Protein AF-A0A7S3HFD3-F1 (afdb_monomer)

Foldseek 3Di:
DVVVVVVVVVVVVLVPVPQDPVLVPDDQDPQCPDPVSLVVLLVLLVVVVVVLQPDADKDKDQLVVVQVVSCVRRVDDLSNLLCLLVSVVVVCVVVVPPPCVVCVVVNVSSVVSNVSSVDRPPDMDIGHHPPPDPPPDD

Structure (mmCIF, N/CA/C/O backbone):
data_AF-A0A7S3HFD3-F1
#
_entry.id   AF-A0A7S3HFD3-F1
#
loop_
_atom_site.group_PDB
_atom_site.id
_atom_site.type_symbol
_atom_site.label_atom_id
_atom_site.label_alt_id
_atom_site.label_comp_id
_atom_site.label_asym_id
_atom_site.label_entity_id
_atom_site.label_seq_id
_atom_site.pdbx_PDB_ins_code
_atom_site.Cartn_x
_atom_site.Cartn_y
_atom_site.Cartn_z
_atom_site.occupancy
_atom_site.B_iso_or_equiv
_atom_site.auth_seq_id
_atom_site.auth_comp_id
_atom_site.auth_asym_id
_atom_site.auth_atom_id
_atom_site.pdbx_PDB_model_num
ATOM 1 N N . SER A 1 1 ? 13.438 7.983 36.486 1.00 51.75 1 SER A N 1
ATOM 2 C CA . SER A 1 1 ? 13.191 8.878 35.336 1.00 51.75 1 SER A CA 1
ATOM 3 C C . SER A 1 1 ? 13.734 8.404 33.983 1.00 51.75 1 SER A C 1
ATOM 5 O O . SER A 1 1 ? 13.330 8.975 32.986 1.00 51.75 1 SER A O 1
ATOM 7 N N . GLY A 1 2 ? 14.574 7.355 33.886 1.00 43.69 2 GLY A N 1
ATOM 8 C CA . GLY A 1 2 ? 15.097 6.867 32.589 1.00 43.69 2 GLY A CA 1
ATOM 9 C C . GLY A 1 2 ? 14.194 5.900 31.801 1.00 43.69 2 GLY A C 1
ATOM 10 O O . GLY A 1 2 ? 14.294 5.830 30.583 1.00 43.69 2 GLY A O 1
ATOM 11 N N . ARG A 1 3 ? 13.268 5.183 32.458 1.00 41.22 3 ARG A N 1
ATOM 12 C CA . ARG A 1 3 ? 12.364 4.223 31.783 1.00 41.22 3 ARG A CA 1
ATOM 13 C C . ARG A 1 3 ? 11.259 4.884 30.952 1.00 41.22 3 ARG A C 1
ATOM 15 O O . ARG A 1 3 ? 10.769 4.278 30.012 1.00 41.22 3 ARG A O 1
ATOM 22 N N . GLN A 1 4 ? 10.908 6.130 31.263 1.00 40.75 4 GLN A N 1
ATOM 23 C CA . GLN A 1 4 ? 9.849 6.854 30.557 1.00 40.75 4 GLN A CA 1
ATOM 24 C C . GLN A 1 4 ? 10.323 7.435 29.215 1.00 40.75 4 GLN A C 1
ATOM 26 O O . GLN A 1 4 ? 9.503 7.671 28.343 1.00 40.75 4 GLN A O 1
ATOM 31 N N . LEU A 1 5 ? 11.638 7.598 29.014 1.00 44.81 5 LEU A N 1
ATOM 32 C CA . LEU A 1 5 ? 12.218 8.084 27.754 1.00 44.81 5 LEU A CA 1
ATOM 33 C C . LEU A 1 5 ? 12.339 6.980 26.689 1.00 44.81 5 LEU A C 1
ATOM 35 O O . LEU A 1 5 ? 12.215 7.260 25.500 1.00 44.81 5 LEU A O 1
ATOM 39 N N . ILE A 1 6 ? 12.540 5.725 27.105 1.00 46.09 6 ILE A N 1
ATOM 40 C CA . ILE A 1 6 ? 12.669 4.580 26.186 1.00 46.09 6 ILE A CA 1
ATOM 41 C C . ILE A 1 6 ? 11.311 4.206 25.581 1.00 46.09 6 ILE A C 1
ATOM 43 O O . ILE A 1 6 ? 11.254 3.861 24.406 1.00 46.09 6 ILE A O 1
ATOM 47 N N . GLN A 1 7 ? 10.216 4.345 26.337 1.00 38.47 7 GLN A N 1
ATOM 48 C CA . GLN A 1 7 ? 8.875 4.090 25.806 1.00 38.47 7 GLN A CA 1
ATOM 49 C C . GLN A 1 7 ? 8.491 5.122 24.734 1.00 38.47 7 GLN A C 1
ATOM 51 O O . GLN A 1 7 ? 8.040 4.741 23.661 1.00 38.47 7 GLN A O 1
ATOM 56 N N . SER A 1 8 ? 8.773 6.409 24.972 1.00 42.78 8 SER A N 1
ATOM 57 C CA . SER A 1 8 ? 8.534 7.480 23.996 1.00 42.78 8 SER A CA 1
ATOM 58 C C . SER A 1 8 ? 9.370 7.315 22.729 1.00 42.78 8 SER A C 1
ATOM 60 O O . SER A 1 8 ? 8.883 7.591 21.639 1.00 42.78 8 SER A O 1
ATOM 62 N N . ALA A 1 9 ? 10.619 6.854 22.853 1.00 37.19 9 ALA A N 1
ATOM 63 C CA . ALA A 1 9 ? 11.471 6.557 21.706 1.00 37.19 9 ALA A CA 1
ATOM 64 C C . ALA A 1 9 ? 10.981 5.319 20.940 1.00 37.19 9 ALA A C 1
ATOM 66 O O . ALA A 1 9 ? 10.968 5.350 19.718 1.00 37.19 9 ALA A O 1
ATOM 67 N N . ALA A 1 10 ? 10.517 4.269 21.624 1.00 38.25 10 ALA A N 1
ATOM 68 C CA . ALA A 1 10 ? 9.932 3.093 20.977 1.00 38.25 10 ALA A CA 1
ATOM 69 C C . ALA A 1 10 ? 8.619 3.431 20.244 1.00 38.25 10 ALA A C 1
ATOM 71 O O . ALA A 1 10 ? 8.440 3.014 19.103 1.00 38.25 10 ALA A O 1
ATOM 72 N N . ASP A 1 11 ? 7.760 4.271 20.831 1.00 39.53 11 ASP A N 1
ATOM 73 C CA . ASP A 1 11 ? 6.574 4.822 20.156 1.00 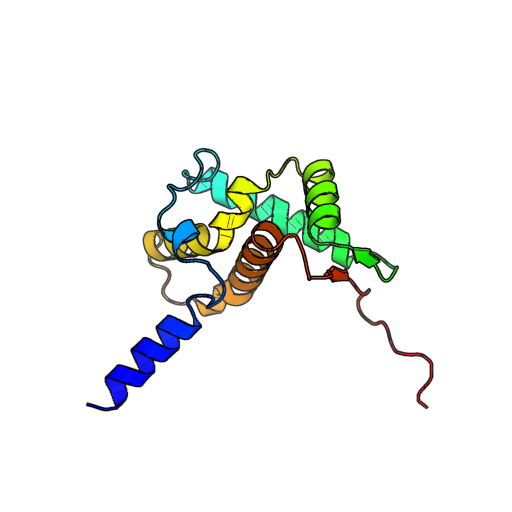39.53 11 ASP A CA 1
ATOM 74 C C . ASP A 1 11 ? 6.944 5.780 19.005 1.00 39.53 11 ASP A C 1
ATOM 76 O O . ASP A 1 11 ? 6.241 5.842 17.997 1.00 39.53 11 ASP A O 1
ATOM 80 N N . SER A 1 12 ? 8.080 6.483 19.105 1.00 38.94 12 SER A N 1
ATOM 81 C CA . SER A 1 12 ? 8.610 7.342 18.030 1.00 38.94 12 SER A CA 1
ATOM 82 C C . SER A 1 12 ? 9.316 6.559 16.920 1.00 38.94 12 SER A C 1
ATOM 84 O O . SER A 1 12 ? 9.492 7.090 15.832 1.00 38.94 12 SER A O 1
ATOM 86 N N . VAL A 1 13 ? 9.721 5.315 17.182 1.00 39.16 13 VAL A N 1
ATOM 87 C CA . VAL A 1 13 ? 10.264 4.376 16.188 1.00 39.16 13 VAL A CA 1
ATOM 88 C C . VAL A 1 13 ? 9.130 3.601 15.510 1.00 39.16 13 VAL A C 1
ATOM 90 O O . VAL A 1 13 ? 9.246 3.254 14.337 1.00 39.16 13 VAL A O 1
ATOM 93 N N . LEU A 1 14 ? 8.009 3.379 16.213 1.00 44.09 14 LEU A N 1
ATOM 94 C CA . LEU A 1 14 ? 6.776 2.862 15.615 1.00 44.09 14 LEU A CA 1
ATOM 95 C C . LEU A 1 14 ? 6.14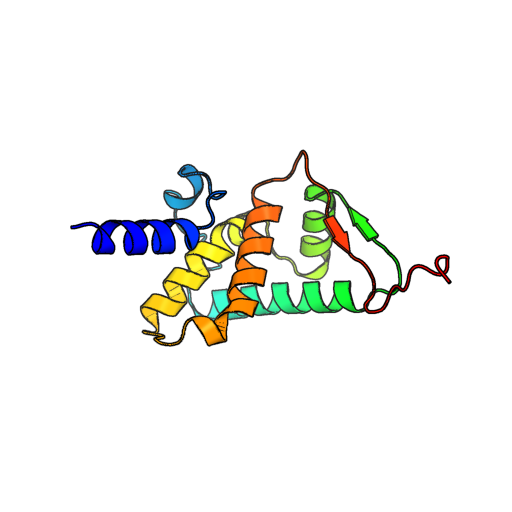6 3.869 14.657 1.00 44.09 14 LEU A C 1
ATOM 97 O O . LEU A 1 14 ? 5.599 3.449 13.639 1.00 44.09 14 LEU A O 1
ATOM 101 N N . ALA A 1 15 ? 6.246 5.173 14.938 1.00 44.59 15 ALA A N 1
ATOM 102 C CA . ALA A 1 15 ? 6.010 6.209 13.944 1.00 44.59 15 ALA A CA 1
ATOM 103 C C . ALA A 1 15 ? 7.098 6.093 12.878 1.00 44.59 15 ALA A C 1
ATOM 105 O O . ALA A 1 15 ? 8.250 6.415 13.137 1.00 44.59 15 ALA A O 1
ATOM 106 N N . ASN A 1 16 ? 6.738 5.606 11.691 1.00 47.44 16 ASN A N 1
ATOM 107 C CA . ASN A 1 16 ? 7.643 5.545 10.552 1.00 47.44 16 ASN A CA 1
ATOM 108 C C . ASN A 1 16 ? 8.367 6.908 10.417 1.00 47.44 16 ASN A C 1
ATOM 110 O O . ASN A 1 16 ? 7.706 7.887 10.053 1.00 47.44 16 ASN A O 1
ATOM 114 N N . PRO A 1 17 ? 9.683 7.005 10.714 1.00 46.59 17 PRO A N 1
ATOM 115 C CA . PRO A 1 17 ? 10.413 8.279 10.806 1.00 46.59 17 PRO A CA 1
ATOM 116 C C . PRO A 1 17 ? 10.568 8.989 9.448 1.00 46.59 17 PRO A C 1
ATOM 118 O O . PRO A 1 17 ? 11.278 9.983 9.328 1.00 46.59 17 PRO A O 1
ATOM 121 N N . LEU A 1 18 ? 9.903 8.468 8.416 1.00 52.06 18 LEU A N 1
ATOM 122 C CA . LEU A 1 18 ? 9.941 8.895 7.025 1.00 52.06 18 LEU A CA 1
ATOM 123 C C . LEU A 1 18 ? 8.596 9.480 6.559 1.00 52.06 18 LEU A C 1
ATOM 125 O O . LEU A 1 18 ? 8.420 9.783 5.384 1.00 52.06 18 LEU A O 1
ATOM 129 N N . LEU A 1 19 ? 7.612 9.635 7.446 1.00 56.38 19 LEU A N 1
ATOM 130 C CA . LEU A 1 19 ? 6.438 10.446 7.140 1.00 56.38 19 LEU A CA 1
ATOM 131 C C . LEU A 1 19 ? 6.776 11.915 7.383 1.00 56.38 19 LEU A C 1
ATOM 133 O O . LEU A 1 19 ? 7.006 12.330 8.516 1.00 56.38 19 LEU A O 1
ATOM 137 N N . THR A 1 20 ? 6.808 12.709 6.313 1.00 58.81 20 THR A N 1
ATOM 138 C CA . THR A 1 20 ? 6.940 14.167 6.417 1.00 58.81 20 THR A CA 1
ATOM 139 C C . THR A 1 20 ? 5.797 14.701 7.283 1.00 58.81 20 THR A C 1
ATOM 141 O O . THR A 1 20 ? 4.649 14.285 7.092 1.00 58.81 20 THR A O 1
ATOM 144 N N . SER A 1 21 ? 6.093 15.615 8.214 1.00 58.22 21 SER A N 1
ATOM 145 C CA . SER A 1 21 ? 5.105 16.270 9.094 1.00 58.22 21 SER A CA 1
ATOM 146 C C . SER A 1 21 ? 3.866 16.746 8.335 1.00 58.22 21 SER A C 1
ATOM 148 O O . SER A 1 21 ? 2.742 16.583 8.794 1.00 58.22 21 SER A O 1
ATOM 150 N N . ASP A 1 22 ? 4.069 17.215 7.110 1.00 56.53 22 ASP A N 1
ATOM 151 C CA . ASP A 1 22 ? 3.041 17.793 6.248 1.00 56.53 22 ASP A CA 1
ATOM 152 C C . ASP A 1 22 ? 1.945 16.787 5.841 1.00 56.53 22 ASP A C 1
ATOM 154 O O . ASP A 1 22 ? 0.810 17.172 5.573 1.00 56.53 22 ASP A O 1
ATOM 158 N N . ILE A 1 23 ? 2.248 15.481 5.808 1.00 61.25 23 ILE A N 1
ATOM 159 C CA . ILE A 1 23 ? 1.251 14.429 5.526 1.00 61.25 23 ILE A CA 1
ATOM 160 C C . ILE A 1 23 ? 0.368 14.174 6.751 1.00 61.25 23 ILE A C 1
ATOM 162 O O . ILE A 1 23 ? -0.799 13.811 6.603 1.00 61.25 23 ILE A O 1
ATOM 166 N N . LEU A 1 24 ? 0.915 14.355 7.957 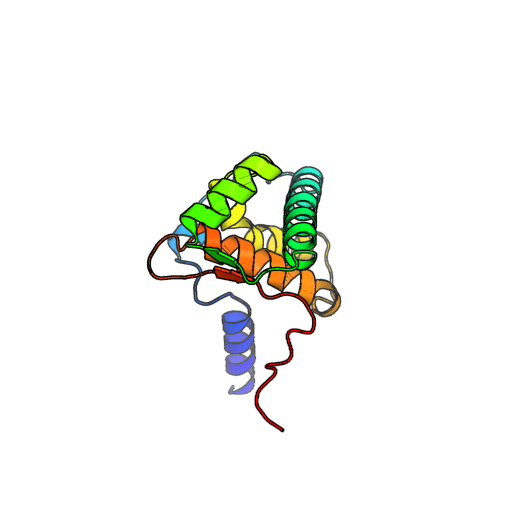1.00 61.09 24 LEU A N 1
ATOM 167 C CA . LEU A 1 24 ? 0.187 14.155 9.211 1.00 61.09 24 LEU A CA 1
ATOM 168 C C . LEU A 1 24 ? -0.870 15.246 9.435 1.00 61.09 24 LEU A C 1
ATOM 170 O O . LEU A 1 24 ? -1.879 14.980 10.086 1.00 61.09 24 LEU A O 1
ATOM 174 N N . GLU A 1 25 ? -0.663 16.439 8.873 1.00 66.00 25 GLU A N 1
ATOM 175 C CA . GLU A 1 25 ? -1.584 17.577 8.987 1.00 66.00 25 GLU A CA 1
ATOM 176 C C . GLU A 1 25 ? -2.686 17.588 7.912 1.00 66.00 25 GLU A C 1
ATOM 178 O O . GLU A 1 25 ? -3.718 18.243 8.079 1.00 66.00 25 GLU A O 1
ATOM 183 N N . GLU A 1 26 ? -2.515 16.848 6.810 1.00 77.31 26 GLU A N 1
ATOM 184 C CA . GLU A 1 26 ? -3.523 16.784 5.753 1.00 77.31 26 GLU A CA 1
ATOM 185 C C . GLU A 1 26 ? -4.730 15.922 6.173 1.00 77.31 26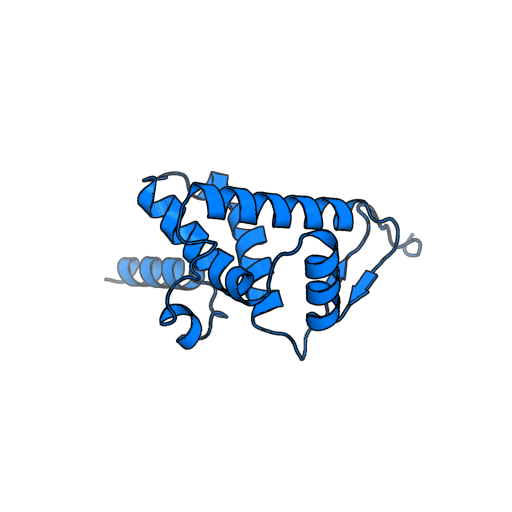 GLU A C 1
ATOM 187 O O . GLU A 1 26 ? -4.615 14.828 6.733 1.00 77.31 26 GLU A O 1
ATOM 192 N N . ALA A 1 27 ? -5.938 16.394 5.852 1.00 82.06 27 ALA A N 1
ATOM 193 C CA . ALA A 1 27 ? -7.155 15.641 6.115 1.00 82.06 27 ALA A CA 1
ATOM 194 C C . ALA A 1 27 ? -7.195 14.326 5.316 1.00 82.06 27 ALA A C 1
ATOM 196 O O . ALA A 1 27 ? -7.019 14.314 4.095 1.00 82.06 27 ALA A O 1
ATOM 197 N N . VAL A 1 28 ? -7.562 13.231 5.993 1.00 86.44 28 VAL A N 1
ATOM 198 C CA . VAL A 1 28 ? -7.738 11.911 5.369 1.00 86.44 28 VAL A CA 1
ATOM 199 C C . VAL A 1 28 ? -8.659 12.011 4.133 1.00 86.44 28 VAL A C 1
ATOM 201 O O . VAL A 1 28 ? -9.782 12.537 4.241 1.00 86.44 28 VAL A O 1
ATOM 204 N N . PRO A 1 29 ? -8.240 11.481 2.966 1.00 88.81 29 PRO A N 1
ATOM 205 C CA . PRO A 1 29 ? -9.031 11.489 1.738 1.00 88.81 29 PRO A CA 1
ATOM 206 C C . PRO A 1 29 ? -10.408 10.836 1.899 1.00 88.81 29 PRO A C 1
ATOM 208 O O . PRO A 1 29 ? -10.555 9.798 2.544 1.00 88.81 29 PRO A O 1
ATOM 211 N N . GLY A 1 30 ? -11.435 11.437 1.287 1.00 88.38 30 GLY A N 1
ATOM 212 C CA . GLY A 1 30 ? -12.842 11.057 1.476 1.00 88.38 30 GLY A CA 1
ATOM 213 C C . GLY A 1 30 ? -13.154 9.584 1.194 1.00 88.38 30 GLY A C 1
ATOM 214 O O . GLY A 1 30 ? -13.917 8.960 1.933 1.00 88.38 30 GLY A O 1
ATOM 215 N N . ASN A 1 31 ? -12.514 9.008 0.177 1.00 90.50 31 ASN A N 1
ATOM 216 C CA . ASN A 1 31 ? -12.695 7.617 -0.241 1.00 90.50 31 ASN A CA 1
ATOM 217 C C . ASN A 1 31 ? -12.183 6.579 0.772 1.00 90.50 31 ASN A C 1
ATOM 219 O O . ASN A 1 31 ? -12.633 5.440 0.715 1.00 90.50 31 ASN A O 1
ATOM 223 N N . ILE A 1 32 ? -11.330 6.956 1.730 1.00 95.44 32 ILE A N 1
ATOM 224 C CA . ILE A 1 32 ? -10.826 6.060 2.787 1.00 95.44 32 ILE A CA 1
ATOM 225 C C . ILE A 1 32 ? -11.239 6.489 4.206 1.00 95.44 32 ILE A C 1
ATOM 227 O O . ILE A 1 32 ? -10.767 5.923 5.192 1.00 95.44 32 ILE A O 1
ATOM 231 N N . ARG A 1 33 ? -12.152 7.461 4.353 1.00 93.19 33 ARG A N 1
ATOM 232 C CA . ARG A 1 33 ? -12.646 7.889 5.679 1.00 93.19 33 ARG A CA 1
ATOM 233 C C . ARG A 1 33 ? -13.446 6.795 6.383 1.00 93.19 33 ARG A C 1
ATOM 235 O O . ARG A 1 33 ? -13.191 6.511 7.551 1.00 93.19 33 ARG A O 1
ATOM 242 N N . LYS A 1 34 ? -14.385 6.148 5.685 1.00 95.88 34 LYS A N 1
ATOM 243 C CA . LYS A 1 34 ? -15.202 5.061 6.254 1.00 95.88 34 LYS A CA 1
ATOM 244 C C . LYS A 1 34 ? -14.375 3.782 6.414 1.00 95.88 34 LYS A C 1
ATOM 246 O O . LYS A 1 34 ? -13.617 3.430 5.513 1.00 95.88 34 LYS A O 1
ATOM 251 N N . ALA A 1 35 ? -14.550 3.075 7.533 1.00 96.06 35 ALA A N 1
ATOM 252 C CA . ALA A 1 35 ? -13.796 1.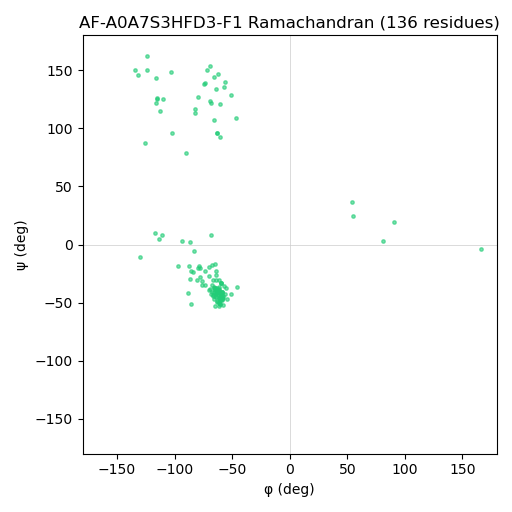855 7.839 1.00 96.06 35 ALA A CA 1
ATOM 253 C C . ALA A 1 35 ? -13.974 0.772 6.761 1.00 96.06 35 ALA A C 1
ATOM 255 O O . ALA A 1 35 ? -12.991 0.235 6.264 1.00 96.06 35 ALA A O 1
ATOM 256 N N . GLU A 1 36 ? -15.209 0.520 6.324 1.00 96.88 36 GLU A N 1
ATOM 257 C CA . GLU A 1 36 ? -15.526 -0.462 5.274 1.00 96.88 36 GLU A CA 1
ATOM 258 C C . GLU A 1 36 ? -14.823 -0.156 3.944 1.00 96.88 36 GLU A C 1
ATOM 260 O O . GLU A 1 36 ? -14.298 -1.052 3.273 1.00 96.88 36 GLU A O 1
ATOM 265 N N . HIS A 1 37 ? -14.770 1.128 3.579 1.00 97.25 37 HIS A N 1
ATOM 266 C CA . HIS A 1 37 ? -14.078 1.567 2.374 1.00 97.25 37 HIS A CA 1
ATOM 267 C C . HIS A 1 37 ? -12.569 1.389 2.521 1.00 97.25 37 HIS A C 1
ATOM 269 O O . HIS A 1 37 ? -11.926 0.899 1.598 1.00 97.25 37 HIS A O 1
ATOM 275 N N . PHE A 1 38 ? -12.006 1.728 3.685 1.00 97.81 38 PHE A N 1
ATOM 276 C CA . PHE A 1 38 ? -10.582 1.542 3.947 1.00 97.81 38 PHE A CA 1
ATOM 277 C C . PHE A 1 38 ? -10.175 0.062 3.948 1.00 97.81 38 PHE A C 1
ATOM 279 O O . PHE A 1 38 ? -9.167 -0.295 3.349 1.00 97.81 38 PHE A O 1
ATOM 286 N N . VAL A 1 39 ? -10.980 -0.825 4.536 1.00 97.56 39 VAL A N 1
ATOM 287 C CA . VAL A 1 39 ? -10.731 -2.274 4.484 1.00 97.56 39 VAL A CA 1
ATOM 288 C C . VAL A 1 39 ? -10.784 -2.779 3.039 1.00 97.56 39 VAL A C 1
ATOM 290 O O . VAL A 1 39 ? -9.927 -3.556 2.623 1.00 97.56 39 VAL A O 1
ATOM 293 N N . SER A 1 40 ? -11.751 -2.316 2.242 1.00 97.88 40 SER A N 1
ATOM 294 C CA . SER A 1 40 ? -11.848 -2.661 0.815 1.00 97.88 40 SER A CA 1
ATOM 295 C C . SER A 1 40 ? -10.661 -2.127 0.006 1.00 97.88 40 SER A C 1
ATOM 297 O O . SER A 1 40 ? -10.141 -2.817 -0.869 1.00 97.88 40 SER A O 1
ATOM 299 N N . PHE A 1 41 ? -10.202 -0.919 0.326 1.00 98.06 41 PHE A N 1
ATOM 300 C CA . PHE A 1 41 ? -9.004 -0.302 -0.234 1.00 98.06 41 PHE A CA 1
ATOM 301 C C . PHE A 1 41 ? -7.751 -1.131 0.080 1.00 98.06 41 PHE A C 1
ATOM 303 O O . PHE A 1 41 ? -7.021 -1.505 -0.832 1.00 98.06 41 PHE A O 1
ATOM 310 N N . LEU A 1 42 ? -7.550 -1.513 1.341 1.00 97.88 42 LEU A N 1
ATOM 311 C CA . LEU A 1 42 ? -6.391 -2.287 1.788 1.00 97.88 42 LEU A CA 1
ATOM 312 C C . LEU A 1 42 ? -6.363 -3.699 1.187 1.00 97.88 42 LEU A C 1
ATOM 314 O O . LEU A 1 42 ? -5.308 -4.174 0.772 1.00 97.88 42 LEU A O 1
ATOM 318 N N . LYS A 1 43 ? -7.529 -4.342 1.041 1.00 98.06 43 LYS A N 1
ATOM 319 C CA . LYS A 1 43 ? -7.658 -5.626 0.331 1.00 98.06 43 LYS A CA 1
ATOM 320 C C . LYS A 1 43 ? -7.129 -5.549 -1.102 1.00 98.06 43 LYS A C 1
ATOM 322 O O . LYS A 1 43 ? -6.423 -6.462 -1.521 1.00 98.06 43 LYS A O 1
ATOM 327 N N . LYS A 1 44 ? -7.418 -4.468 -1.835 1.00 98.12 44 LYS A N 1
ATOM 328 C CA . LYS A 1 44 ? -6.904 -4.267 -3.201 1.00 98.12 44 LYS A CA 1
ATOM 329 C C . LYS A 1 44 ? -5.378 -4.136 -3.233 1.00 98.12 44 LYS A C 1
ATOM 331 O O . LYS A 1 44 ? -4.750 -4.706 -4.120 1.00 98.12 44 LYS A O 1
ATOM 336 N N . ILE A 1 45 ? -4.778 -3.449 -2.254 1.00 97.94 45 ILE A N 1
ATOM 337 C CA . ILE A 1 45 ? -3.311 -3.347 -2.126 1.00 97.94 45 ILE A CA 1
ATOM 338 C C . ILE A 1 45 ? -2.699 -4.737 -1.926 1.00 97.94 45 ILE A C 1
ATOM 340 O O . ILE A 1 45 ? -1.803 -5.135 -2.665 1.00 97.94 45 ILE A O 1
ATOM 344 N N . VAL A 1 46 ? -3.229 -5.504 -0.967 1.00 97.88 46 VAL A N 1
ATOM 345 C CA . VAL A 1 46 ? -2.749 -6.863 -0.666 1.00 97.88 46 VAL A CA 1
ATOM 346 C C . VAL A 1 46 ? -2.901 -7.785 -1.877 1.00 97.88 46 VAL A C 1
ATOM 348 O O . VAL A 1 46 ? -1.993 -8.553 -2.189 1.00 97.88 46 VAL A O 1
ATOM 351 N N . GLN A 1 47 ? -4.027 -7.701 -2.591 1.00 97.31 47 GLN A N 1
ATOM 352 C CA . GLN A 1 47 ? -4.242 -8.464 -3.821 1.00 97.31 47 GLN A CA 1
ATOM 353 C C . GLN A 1 47 ? -3.203 -8.117 -4.888 1.00 97.31 47 GLN A C 1
ATOM 355 O O . GLN A 1 47 ? -2.622 -9.029 -5.471 1.00 97.31 47 GLN A O 1
ATOM 360 N N . TYR A 1 48 ? -2.919 -6.832 -5.102 1.00 96.81 48 TYR A N 1
ATOM 361 C CA . TYR A 1 48 ? -1.883 -6.411 -6.041 1.00 96.81 48 TYR A CA 1
ATOM 362 C C . TYR A 1 48 ? -0.504 -6.957 -5.650 1.00 96.81 48 TYR A C 1
ATOM 364 O O . TYR A 1 48 ? 0.163 -7.577 -6.477 1.00 96.81 48 TYR A O 1
ATOM 372 N N . PHE A 1 49 ? -0.105 -6.852 -4.379 1.00 95.06 49 PHE A N 1
ATOM 373 C CA . PHE A 1 49 ? 1.180 -7.401 -3.923 1.00 95.06 49 PHE A CA 1
ATOM 374 C C . PHE A 1 49 ? 1.259 -8.912 -4.105 1.00 95.06 49 PHE A C 1
ATOM 376 O O . PHE A 1 49 ? 2.281 -9.420 -4.555 1.00 95.06 49 PHE A O 1
ATOM 383 N N . LYS A 1 50 ? 0.165 -9.639 -3.866 1.00 93.38 50 LYS A N 1
ATOM 384 C CA . LYS A 1 50 ? 0.116 -11.076 -4.147 1.00 93.38 50 LYS A CA 1
ATOM 385 C C . LYS A 1 50 ? 0.381 -11.380 -5.624 1.00 93.38 50 LYS A C 1
ATOM 387 O O . LYS A 1 50 ? 1.099 -12.330 -5.911 1.00 93.38 50 LYS A O 1
ATOM 392 N N . THR A 1 51 ? -0.160 -10.589 -6.555 1.00 92.62 51 THR A N 1
ATOM 393 C CA . THR A 1 51 ? 0.117 -10.786 -7.991 1.00 92.62 51 THR A CA 1
ATOM 394 C C . THR A 1 51 ? 1.580 -10.533 -8.343 1.00 92.62 51 THR A C 1
ATOM 396 O O . THR A 1 51 ? 2.142 -11.289 -9.129 1.00 92.62 51 THR A O 1
ATOM 399 N N . LEU A 1 52 ? 2.216 -9.543 -7.709 1.00 91.19 52 LEU A N 1
ATOM 400 C CA . LEU A 1 52 ? 3.644 -9.270 -7.884 1.00 91.19 52 LEU A CA 1
ATOM 401 C C . LEU A 1 52 ? 4.513 -10.432 -7.387 1.00 91.19 52 LEU A C 1
ATOM 403 O O . LEU A 1 52 ? 5.411 -10.862 -8.100 1.00 91.19 52 LEU A O 1
ATOM 407 N N . MET A 1 53 ? 4.208 -10.985 -6.208 1.00 87.50 53 MET A N 1
ATOM 408 C CA . MET A 1 53 ? 4.975 -12.092 -5.612 1.00 87.50 53 MET A CA 1
ATOM 409 C C . MET A 1 53 ? 4.810 -13.430 -6.349 1.00 87.50 53 MET A C 1
ATOM 411 O O . MET A 1 53 ? 5.624 -14.332 -6.180 1.00 87.50 53 MET A O 1
ATOM 415 N N . LEU A 1 54 ? 3.753 -13.579 -7.153 1.00 89.44 54 LEU A N 1
ATOM 416 C CA . LEU A 1 54 ? 3.552 -14.740 -8.029 1.00 89.44 54 LEU A CA 1
ATOM 417 C C . LEU A 1 54 ? 4.301 -14.613 -9.367 1.00 89.44 54 LEU A C 1
ATOM 419 O O . LEU A 1 54 ? 4.291 -15.555 -10.163 1.00 89.44 54 LEU A O 1
ATOM 423 N N . GLY A 1 55 ? 4.922 -13.459 -9.629 1.00 87.00 55 GLY A N 1
ATOM 424 C CA . GLY A 1 55 ? 5.783 -13.245 -10.785 1.00 87.00 55 GLY A CA 1
ATOM 425 C C . GLY A 1 55 ? 7.006 -14.163 -10.759 1.00 87.00 55 GLY A C 1
ATOM 426 O O . GLY A 1 55 ? 7.512 -14.516 -9.697 1.00 87.00 55 GLY A O 1
ATOM 427 N N . LYS A 1 56 ? 7.467 -14.570 -11.945 1.00 84.19 56 LYS A N 1
ATOM 428 C CA . LYS A 1 56 ? 8.631 -15.460 -12.105 1.00 84.19 56 LYS A CA 1
ATOM 429 C C . LYS A 1 56 ? 9.930 -14.717 -12.394 1.00 84.19 56 LYS A C 1
ATOM 431 O O . LYS A 1 56 ? 10.998 -15.286 -12.210 1.00 84.19 56 LYS A O 1
ATOM 436 N N . ASP A 1 57 ? 9.825 -13.475 -12.843 1.00 87.25 57 ASP A N 1
ATOM 437 C CA . ASP A 1 57 ? 10.961 -12.672 -13.268 1.00 87.25 57 ASP A CA 1
ATOM 438 C C . ASP A 1 57 ? 11.326 -11.654 -12.191 1.00 87.25 57 ASP A C 1
ATOM 440 O O . ASP A 1 57 ? 10.457 -11.148 -11.476 1.00 87.25 57 ASP A O 1
ATOM 444 N N . VAL A 1 58 ? 12.615 -11.327 -12.103 1.00 91.31 58 VAL A N 1
ATOM 445 C CA . VAL A 1 58 ? 13.067 -10.181 -11.313 1.00 91.31 58 VAL A CA 1
ATOM 446 C C . VAL A 1 58 ? 12.598 -8.909 -12.008 1.00 91.31 58 VAL A C 1
ATOM 448 O O . VAL A 1 58 ? 12.907 -8.667 -13.176 1.00 91.31 58 VAL A O 1
ATOM 451 N N . VAL A 1 59 ? 11.858 -8.079 -11.282 1.00 92.62 59 VAL A N 1
ATOM 452 C CA . VAL A 1 59 ? 11.305 -6.824 -11.791 1.00 92.62 59 VAL A CA 1
ATOM 453 C C . VAL A 1 59 ? 11.943 -5.665 -11.044 1.00 92.62 59 VAL A C 1
ATOM 455 O O . VAL A 1 59 ? 11.870 -5.611 -9.822 1.00 92.62 59 VAL A O 1
ATOM 458 N N . ASN A 1 60 ? 12.516 -4.710 -11.776 1.00 94.69 60 ASN A N 1
ATOM 459 C CA . ASN A 1 60 ? 13.033 -3.453 -11.237 1.00 94.69 60 ASN A CA 1
ATOM 460 C C . ASN A 1 60 ? 12.237 -2.278 -11.819 1.00 94.69 60 ASN A C 1
ATOM 462 O O . ASN A 1 60 ? 12.177 -2.115 -13.039 1.00 94.69 60 ASN A O 1
ATOM 466 N N . LYS A 1 61 ? 11.612 -1.470 -10.961 1.00 95.38 61 LYS A N 1
ATOM 467 C CA . LYS A 1 61 ? 10.781 -0.322 -11.354 1.00 95.38 61 LYS A CA 1
ATOM 468 C C . LYS A 1 61 ? 11.099 0.900 -10.510 1.00 95.38 61 LYS A C 1
ATOM 470 O O . LYS A 1 61 ? 11.410 0.793 -9.328 1.00 95.38 61 LYS A O 1
ATOM 475 N N . THR A 1 62 ? 10.934 2.084 -11.090 1.00 96.75 62 THR A N 1
ATOM 476 C CA . THR A 1 62 ? 10.845 3.309 -10.288 1.00 96.75 62 THR A CA 1
ATOM 477 C C . THR A 1 62 ? 9.522 3.321 -9.504 1.00 96.75 62 THR A C 1
ATOM 479 O O . THR A 1 62 ? 8.537 2.728 -9.961 1.00 96.75 62 THR A O 1
ATOM 482 N N . PRO A 1 63 ? 9.442 4.018 -8.356 1.00 96.38 63 PRO A N 1
ATOM 483 C CA . PRO A 1 63 ? 8.193 4.217 -7.621 1.00 96.38 63 PRO A CA 1
ATOM 484 C C . PRO A 1 63 ? 7.052 4.755 -8.490 1.00 96.38 63 PRO A C 1
ATOM 486 O O . PRO A 1 63 ? 5.931 4.257 -8.414 1.00 96.38 63 PRO A O 1
ATOM 489 N N . LEU A 1 64 ? 7.336 5.728 -9.364 1.00 96.12 64 LEU A N 1
ATOM 490 C CA . LEU A 1 64 ? 6.348 6.274 -10.296 1.00 96.12 64 LEU A CA 1
ATOM 491 C C . LEU A 1 64 ? 5.783 5.192 -11.231 1.00 96.12 64 LEU A C 1
ATOM 493 O O . LEU A 1 64 ? 4.564 5.092 -11.369 1.00 96.12 64 LEU A O 1
ATOM 497 N N . ALA A 1 65 ? 6.644 4.373 -11.843 1.00 96.88 65 ALA A N 1
ATOM 498 C CA . ALA A 1 65 ? 6.207 3.289 -12.724 1.00 96.88 65 ALA A CA 1
ATOM 499 C C . ALA A 1 65 ? 5.404 2.228 -11.954 1.00 96.88 65 ALA A C 1
ATOM 501 O O . ALA A 1 65 ? 4.345 1.800 -12.403 1.00 96.88 65 ALA A O 1
ATOM 502 N N . PHE A 1 66 ? 5.853 1.866 -10.751 1.00 96.88 66 PHE A N 1
ATOM 503 C CA . PHE A 1 66 ? 5.134 0.937 -9.881 1.00 96.88 66 PHE A CA 1
ATOM 504 C C . PHE A 1 66 ? 3.723 1.429 -9.532 1.00 96.88 66 PHE A C 1
ATOM 506 O O . PHE A 1 66 ? 2.764 0.660 -9.602 1.00 96.88 66 PHE A O 1
ATOM 513 N N . LEU A 1 67 ? 3.586 2.707 -9.164 1.00 97.00 67 LEU A N 1
ATOM 514 C CA . LEU A 1 67 ? 2.294 3.319 -8.849 1.00 97.00 67 LEU A CA 1
ATOM 515 C C . LEU A 1 67 ? 1.388 3.401 -10.076 1.00 97.00 67 LEU A C 1
ATOM 517 O O . LEU A 1 67 ? 0.178 3.224 -9.944 1.00 97.00 67 LEU A O 1
ATOM 521 N N . HIS A 1 68 ? 1.959 3.664 -11.254 1.00 97.25 68 HIS A N 1
ATOM 522 C CA . HIS A 1 68 ? 1.212 3.647 -12.504 1.00 97.25 68 HIS A CA 1
ATOM 523 C C . HIS A 1 68 ? 0.608 2.261 -12.758 1.00 97.25 68 HIS A C 1
ATOM 525 O O . HIS A 1 68 ? -0.602 2.150 -12.939 1.00 97.25 68 HIS A O 1
ATOM 531 N N . ASP A 1 69 ? 1.414 1.202 -12.679 1.00 96.69 69 ASP A N 1
ATOM 532 C CA . ASP A 1 69 ? 0.946 -0.173 -12.882 1.00 96.69 69 ASP A CA 1
ATOM 533 C C . ASP A 1 69 ? -0.099 -0.585 -11.840 1.00 96.69 69 ASP A C 1
ATOM 535 O O . ASP A 1 69 ? -1.127 -1.182 -12.168 1.00 96.69 69 ASP A O 1
ATOM 539 N N . MET A 1 70 ? 0.121 -0.203 -10.580 1.00 97.31 70 MET A N 1
ATOM 540 C CA . MET A 1 70 ? -0.832 -0.437 -9.501 1.00 97.31 70 MET A CA 1
ATOM 541 C C . MET A 1 70 ? -2.169 0.252 -9.779 1.00 97.31 70 MET A C 1
ATOM 543 O O . MET A 1 70 ? -3.224 -0.357 -9.586 1.00 97.31 70 MET A O 1
ATOM 547 N N . TYR A 1 71 ? -2.145 1.498 -10.256 1.00 97.75 71 TYR A N 1
ATOM 548 C CA . TYR A 1 71 ? -3.351 2.224 -10.641 1.00 97.75 71 TYR A CA 1
ATOM 549 C C . TYR A 1 71 ? -4.088 1.511 -11.779 1.00 97.75 71 TYR A C 1
ATOM 551 O O . TYR A 1 71 ? -5.291 1.291 -11.656 1.00 97.75 71 TYR A O 1
ATOM 559 N N . GLN A 1 72 ? -3.386 1.067 -12.827 1.00 98.00 72 GLN A N 1
ATOM 560 C CA . GLN A 1 72 ? -4.012 0.332 -13.934 1.00 98.00 72 GLN A CA 1
ATOM 561 C C . GLN A 1 72 ? -4.655 -0.983 -13.473 1.00 98.00 72 GLN A C 1
ATOM 563 O O . GLN A 1 72 ? -5.746 -1.333 -13.915 1.00 98.00 72 GLN A O 1
ATOM 568 N N . ALA A 1 73 ? -4.010 -1.700 -12.551 1.00 97.06 73 ALA A N 1
ATOM 569 C CA . ALA A 1 73 ? -4.499 -2.986 -12.064 1.00 97.06 73 ALA A CA 1
ATOM 570 C C . ALA A 1 73 ? -5.645 -2.871 -11.039 1.00 97.06 73 ALA A C 1
ATOM 572 O O . ALA A 1 73 ? -6.448 -3.794 -10.908 1.00 97.06 73 ALA A O 1
ATOM 573 N N . THR A 1 74 ? -5.717 -1.777 -10.271 1.00 97.06 74 THR A N 1
ATOM 574 C CA . THR A 1 74 ? -6.585 -1.703 -9.073 1.00 97.06 74 THR A CA 1
ATOM 575 C C . THR A 1 74 ? -7.494 -0.475 -8.992 1.00 97.06 74 THR A C 1
ATOM 577 O O . THR A 1 74 ? -8.378 -0.422 -8.124 1.00 97.06 74 THR A O 1
ATOM 580 N N . ALA A 1 75 ? -7.277 0.512 -9.866 1.00 97.00 75 ALA A N 1
ATOM 581 C CA . ALA A 1 75 ? -7.845 1.858 -9.807 1.00 97.00 75 ALA A CA 1
ATOM 582 C C . ALA A 1 75 ? -7.571 2.594 -8.478 1.00 97.00 75 ALA A C 1
ATOM 584 O O . ALA A 1 75 ? -8.334 3.473 -8.074 1.00 97.00 75 ALA A O 1
ATOM 585 N N . LEU A 1 76 ? -6.506 2.222 -7.757 1.00 97.12 76 LEU A N 1
ATOM 586 C CA . LEU A 1 76 ? -6.105 2.896 -6.526 1.00 97.12 76 LEU A CA 1
ATOM 587 C C . LEU A 1 76 ? -5.281 4.142 -6.837 1.00 97.12 76 LEU A C 1
ATOM 589 O O . LEU A 1 76 ? -4.180 4.069 -7.376 1.00 97.12 76 LEU A O 1
ATOM 593 N N . GLU A 1 77 ? -5.815 5.299 -6.466 1.00 96.06 77 GLU A N 1
ATOM 594 C CA . GLU A 1 77 ? -5.130 6.574 -6.639 1.00 96.06 77 GLU A CA 1
ATOM 595 C C . GLU A 1 77 ? -3.962 6.731 -5.657 1.00 96.06 77 GLU A C 1
ATOM 597 O O . GLU A 1 77 ? -4.006 6.275 -4.511 1.00 96.06 77 GLU A O 1
ATOM 602 N N . ARG A 1 78 ? -2.938 7.481 -6.076 1.00 94.75 78 ARG A N 1
ATOM 603 C CA . ARG A 1 78 ? -1.764 7.788 -5.247 1.00 94.75 78 ARG A CA 1
ATOM 604 C C . ARG A 1 78 ? -2.125 8.487 -3.939 1.00 94.75 78 ARG A C 1
ATOM 606 O O . ARG A 1 78 ? -1.555 8.171 -2.899 1.00 94.75 78 ARG A O 1
ATOM 613 N N . LYS A 1 79 ? -3.026 9.473 -3.984 1.00 93.81 79 LYS A N 1
ATOM 614 C CA . LYS A 1 79 ? -3.297 10.340 -2.829 1.00 93.81 79 LYS A CA 1
ATOM 615 C C . LYS A 1 79 ? -3.741 9.535 -1.593 1.00 93.81 79 LYS A C 1
ATOM 617 O O . LYS A 1 79 ? -3.087 9.685 -0.569 1.00 93.81 79 LYS A O 1
ATOM 622 N N . PRO A 1 80 ? -4.745 8.641 -1.666 1.00 95.38 80 PRO A N 1
ATOM 623 C CA . PRO A 1 80 ? -5.098 7.739 -0.565 1.00 95.38 80 PRO A CA 1
ATOM 624 C C . PRO A 1 80 ? -3.963 6.833 -0.079 1.00 95.38 80 PRO A C 1
ATOM 626 O O . PRO A 1 80 ? -3.867 6.602 1.124 1.00 95.38 80 PRO A O 1
ATOM 629 N N . LEU A 1 81 ? -3.089 6.353 -0.975 1.00 95.69 81 LEU A N 1
ATOM 630 C CA . LEU A 1 81 ? -1.982 5.461 -0.604 1.00 95.69 81 LEU A CA 1
ATOM 631 C C . LEU A 1 81 ? -1.030 6.110 0.412 1.00 95.69 81 LEU A C 1
ATOM 633 O O . LEU A 1 81 ? -0.554 5.421 1.314 1.00 95.69 81 LEU A O 1
ATOM 637 N N . ARG A 1 82 ? -0.843 7.436 0.347 1.00 93.69 82 ARG A N 1
ATOM 638 C CA . ARG A 1 82 ? 0.009 8.190 1.288 1.00 93.69 82 ARG A CA 1
ATOM 639 C C . ARG A 1 82 ? -0.480 8.092 2.734 1.00 93.69 82 ARG A C 1
ATOM 641 O O . ARG A 1 82 ? 0.328 8.070 3.655 1.00 93.69 82 ARG A O 1
ATOM 648 N N . PHE A 1 83 ? -1.789 7.948 2.932 1.00 94.19 83 PHE A N 1
ATOM 649 C CA . PHE A 1 83 ? -2.431 7.896 4.249 1.00 94.19 83 PHE A CA 1
ATOM 650 C C . PHE A 1 83 ? -2.624 6.471 4.776 1.00 94.19 83 PHE A C 1
ATOM 652 O O . PHE A 1 83 ? -3.230 6.298 5.830 1.00 94.19 83 PHE A O 1
ATOM 659 N N . THR A 1 84 ? -2.166 5.437 4.062 1.00 95.00 84 THR A N 1
ATOM 660 C CA . THR A 1 84 ? -2.488 4.042 4.413 1.00 95.00 84 THR A CA 1
ATOM 661 C C . THR A 1 84 ? -2.029 3.694 5.827 1.00 95.00 84 THR A C 1
ATOM 663 O O . THR A 1 84 ? -2.820 3.166 6.609 1.00 95.00 84 THR A O 1
ATOM 666 N N . TYR A 1 85 ? -0.793 4.052 6.185 1.00 93.56 85 TYR A N 1
ATOM 667 C CA . TYR A 1 85 ? -0.248 3.822 7.523 1.00 93.56 85 TYR A CA 1
ATOM 668 C C . TYR A 1 85 ? -1.035 4.550 8.625 1.00 93.56 85 TYR A C 1
ATOM 670 O O . TYR A 1 85 ? -1.503 3.929 9.582 1.00 93.56 85 TYR A O 1
ATOM 678 N N . THR A 1 86 ? -1.237 5.865 8.495 1.00 91.81 86 THR A N 1
ATOM 679 C CA . THR A 1 86 ? -1.936 6.663 9.518 1.00 91.81 86 THR A CA 1
ATOM 680 C C . THR A 1 86 ? -3.398 6.242 9.651 1.00 91.81 86 THR A C 1
ATOM 682 O O . THR A 1 86 ? -3.925 6.145 10.762 1.00 91.81 86 THR A O 1
ATOM 685 N N . ARG A 1 87 ? -4.050 5.902 8.534 1.00 94.75 87 ARG A N 1
ATOM 686 C CA . ARG A 1 87 ? -5.434 5.430 8.520 1.00 94.75 87 ARG A CA 1
ATOM 687 C C . ARG A 1 87 ? -5.594 4.047 9.147 1.00 94.75 87 ARG A C 1
ATOM 689 O O . ARG A 1 87 ? -6.597 3.845 9.839 1.00 94.75 87 ARG A O 1
ATOM 696 N N . LEU A 1 88 ? -4.639 3.134 8.936 1.00 94.94 88 LEU A N 1
ATOM 697 C CA . LEU A 1 88 ? -4.616 1.821 9.585 1.00 94.94 88 LEU A CA 1
ATOM 698 C C . LEU A 1 88 ? -4.473 1.970 11.099 1.00 94.94 88 LEU A C 1
ATOM 700 O O . LEU A 1 88 ? -5.299 1.440 11.834 1.00 94.94 88 LEU A O 1
ATOM 704 N N . ASN A 1 89 ? -3.504 2.762 11.559 1.00 91.50 89 ASN A N 1
ATOM 705 C CA . ASN A 1 89 ? -3.316 3.024 12.986 1.00 91.50 89 ASN A CA 1
ATOM 706 C C . ASN A 1 89 ? -4.546 3.662 13.633 1.00 91.50 89 ASN A C 1
ATOM 708 O O . ASN A 1 89 ? -4.963 3.255 14.715 1.00 91.50 89 ASN A O 1
ATOM 712 N N . SER A 1 90 ? -5.166 4.630 12.953 1.00 92.06 90 SER A N 1
ATOM 713 C CA . SER A 1 90 ? -6.431 5.212 13.401 1.00 92.06 90 SER A CA 1
ATOM 714 C C . SER A 1 90 ? -7.530 4.151 13.517 1.00 92.06 90 SER A C 1
ATOM 716 O O . SER A 1 90 ? -8.231 4.132 14.522 1.00 92.06 90 SER A O 1
ATOM 718 N N . LEU A 1 91 ? -7.657 3.240 12.542 1.00 94.69 91 LEU A N 1
ATOM 719 C CA . LEU A 1 91 ? -8.654 2.168 12.590 1.00 94.69 91 LEU A CA 1
ATOM 720 C C . LEU A 1 91 ? -8.414 1.208 13.761 1.00 94.69 91 LEU A C 1
ATOM 722 O O . LEU A 1 91 ? -9.352 0.927 14.498 1.00 94.69 91 LEU A O 1
ATOM 726 N N . LEU A 1 92 ? -7.181 0.725 13.937 1.00 93.88 92 LEU A N 1
ATOM 727 C CA . LEU A 1 92 ? -6.830 -0.220 15.003 1.00 93.88 92 LEU A CA 1
ATOM 728 C C . LEU A 1 92 ? -7.081 0.380 16.392 1.00 93.88 92 LEU A C 1
ATOM 730 O O . LEU A 1 92 ? -7.626 -0.299 17.258 1.00 93.88 92 LEU A O 1
ATOM 734 N N . ARG A 1 93 ? -6.770 1.672 16.577 1.00 91.69 93 ARG A N 1
ATOM 735 C CA . ARG A 1 93 ? -7.084 2.411 17.810 1.00 91.69 93 ARG A CA 1
ATOM 736 C C . ARG A 1 93 ? -8.590 2.543 18.037 1.00 91.69 93 ARG A C 1
ATOM 738 O O . ARG A 1 93 ? -9.042 2.329 19.152 1.00 91.69 93 ARG A O 1
ATOM 745 N N . THR A 1 94 ? -9.370 2.868 17.002 1.00 94.25 94 THR A N 1
ATOM 746 C CA . THR A 1 94 ? -10.842 2.955 17.100 1.00 94.25 94 THR A CA 1
ATOM 747 C C . THR A 1 94 ? -11.494 1.611 17.425 1.00 94.25 94 THR A C 1
ATOM 749 O O . THR A 1 94 ? -12.542 1.587 18.056 1.00 94.25 94 THR A O 1
ATOM 752 N N . LEU A 1 95 ? -10.890 0.504 16.993 1.00 94.50 95 LEU A N 1
ATOM 753 C CA . LEU A 1 95 ? -11.362 -0.851 17.282 1.00 94.50 95 LEU A CA 1
ATOM 754 C C . LEU A 1 95 ? -10.833 -1.413 18.612 1.00 94.50 95 LEU A C 1
ATOM 756 O O . LEU A 1 95 ? -11.116 -2.568 18.914 1.00 94.50 95 LEU A O 1
ATOM 760 N N . GLU A 1 96 ? -10.065 -0.629 19.378 1.00 94.12 96 GLU A N 1
ATOM 761 C CA . GLU A 1 96 ? -9.486 -1.022 20.672 1.00 94.12 96 GLU A CA 1
ATOM 762 C C . GLU A 1 96 ? -8.671 -2.329 20.613 1.00 94.12 96 GLU A C 1
ATOM 764 O O . GLU A 1 96 ? -8.669 -3.136 21.542 1.00 94.12 96 GLU A O 1
ATOM 769 N N . ILE A 1 97 ? -7.947 -2.543 19.510 1.00 91.75 97 ILE A N 1
ATOM 770 C CA . ILE A 1 97 ? -7.091 -3.722 19.347 1.00 91.75 97 ILE A CA 1
ATOM 771 C C . ILE A 1 97 ? -5.903 -3.638 20.311 1.00 91.75 97 ILE A C 1
ATOM 773 O O . ILE A 1 97 ? -5.108 -2.700 20.253 1.00 91.75 97 ILE A O 1
ATOM 777 N N . THR A 1 98 ? -5.762 -4.644 21.173 1.00 86.56 98 THR A N 1
ATOM 778 C CA . THR A 1 98 ? -4.695 -4.727 22.181 1.00 86.56 98 THR A CA 1
ATOM 779 C C . THR A 1 98 ? -3.433 -5.406 21.646 1.00 86.56 98 THR A C 1
ATOM 781 O O . THR A 1 98 ? -2.326 -4.927 21.889 1.00 86.56 98 THR A O 1
ATOM 784 N N . SER A 1 99 ? -3.586 -6.484 20.875 1.00 89.31 99 SER A N 1
ATOM 785 C CA . SER A 1 99 ? -2.480 -7.246 20.283 1.00 89.31 99 SER A CA 1
ATOM 786 C C . SER A 1 99 ? -2.104 -6.695 18.906 1.00 89.31 99 SER A C 1
ATOM 788 O O . SER A 1 99 ? -2.489 -7.232 17.870 1.00 89.31 99 SER A O 1
ATOM 790 N N . LEU A 1 100 ? -1.353 -5.589 18.868 1.00 84.88 100 LEU A N 1
ATOM 791 C CA . LEU A 1 100 ? -0.898 -4.989 17.600 1.00 84.88 100 LEU A CA 1
ATOM 792 C C . LEU A 1 100 ? 0.056 -5.898 16.808 1.00 84.88 100 LEU A C 1
ATOM 794 O O . LEU A 1 100 ? 0.154 -5.768 15.587 1.00 84.88 100 LEU A O 1
ATOM 798 N N . GLU A 1 101 ? 0.722 -6.829 17.493 1.00 89.62 101 GLU A N 1
ATOM 799 C CA . GLU A 1 101 ? 1.632 -7.809 16.894 1.00 89.62 101 GLU A CA 1
ATOM 800 C C . GLU A 1 101 ? 0.950 -8.706 15.852 1.00 89.62 101 GLU A C 1
ATOM 802 O O . GLU A 1 101 ? 1.547 -9.003 14.814 1.00 89.62 101 GLU A O 1
ATOM 807 N N . ASP A 1 102 ? -0.337 -9.013 16.045 1.00 91.06 102 ASP A N 1
ATOM 808 C CA . ASP A 1 102 ? -1.151 -9.788 15.100 1.00 91.06 102 ASP A CA 1
ATOM 809 C C . ASP A 1 102 ? -1.354 -9.058 13.759 1.00 91.06 102 ASP A C 1
ATOM 811 O O . ASP A 1 102 ? -1.725 -9.658 12.749 1.00 91.06 102 ASP A O 1
ATOM 815 N N . PHE A 1 103 ? -1.090 -7.748 13.728 1.00 91.88 103 PHE A N 1
ATOM 816 C CA . PHE A 1 103 ? -1.273 -6.885 12.566 1.00 91.88 103 PHE A CA 1
ATOM 817 C C . PHE A 1 103 ? 0.047 -6.396 11.962 1.00 91.88 103 PHE A C 1
ATOM 819 O O . PHE A 1 103 ? 0.010 -5.566 11.054 1.00 91.88 103 PHE A O 1
ATOM 826 N N . ASN A 1 104 ? 1.205 -6.906 12.401 1.00 91.62 104 ASN A N 1
ATOM 827 C CA . ASN A 1 104 ? 2.520 -6.487 11.891 1.00 91.62 104 ASN A CA 1
ATOM 828 C C . ASN A 1 104 ? 2.623 -6.599 10.361 1.00 91.62 104 ASN A C 1
ATOM 830 O O . ASN A 1 104 ? 2.961 -5.626 9.695 1.00 91.62 104 ASN A O 1
ATOM 834 N N . ALA A 1 105 ? 2.196 -7.723 9.776 1.00 93.31 105 ALA A N 1
ATOM 835 C CA . ALA A 1 105 ? 2.213 -7.895 8.319 1.00 93.31 105 ALA A CA 1
ATOM 836 C C . ALA A 1 105 ? 1.353 -6.848 7.582 1.00 93.31 105 ALA A C 1
ATOM 838 O O . ALA A 1 105 ? 1.673 -6.417 6.475 1.00 93.31 105 ALA A O 1
ATOM 839 N N . LEU A 1 106 ? 0.247 -6.414 8.194 1.00 94.31 106 LEU A N 1
ATOM 840 C CA . LEU A 1 106 ? -0.614 -5.380 7.625 1.00 94.31 106 LEU A CA 1
ATOM 841 C C . LEU A 1 106 ? -0.002 -3.983 7.781 1.00 94.31 106 LEU A C 1
ATOM 843 O O . LEU A 1 106 ? -0.156 -3.144 6.891 1.00 94.31 106 LEU A O 1
ATOM 847 N N . GLN A 1 107 ? 0.709 -3.748 8.885 1.00 93.88 107 GLN A N 1
ATOM 848 C CA . GLN A 1 107 ? 1.500 -2.540 9.097 1.00 93.88 107 GLN A CA 1
ATOM 849 C C . GLN A 1 107 ? 2.626 -2.433 8.064 1.00 93.88 107 GLN A C 1
ATOM 851 O O . GLN A 1 107 ? 2.805 -1.353 7.509 1.00 93.88 107 GLN A O 1
ATOM 856 N N . ASP A 1 108 ? 3.304 -3.530 7.720 1.00 94.38 108 ASP A N 1
ATOM 857 C CA . ASP A 1 108 ? 4.335 -3.553 6.673 1.00 94.38 108 ASP A CA 1
ATOM 858 C C . ASP A 1 108 ? 3.763 -3.174 5.303 1.00 94.38 108 ASP A C 1
ATOM 860 O O . ASP A 1 108 ? 4.305 -2.309 4.611 1.00 94.38 108 ASP A O 1
ATOM 864 N N . VAL A 1 109 ? 2.610 -3.746 4.935 1.00 96.06 109 VAL A N 1
ATOM 865 C CA . VAL A 1 109 ? 1.889 -3.388 3.702 1.00 96.06 109 VAL A CA 1
ATOM 866 C C . VAL A 1 109 ? 1.527 -1.902 3.688 1.00 96.06 109 VAL A C 1
ATOM 868 O O . VAL A 1 109 ? 1.730 -1.220 2.680 1.00 96.06 109 VAL A O 1
ATOM 871 N N . ALA A 1 110 ? 0.994 -1.387 4.797 1.00 95.31 110 ALA A N 1
ATOM 872 C CA . ALA A 1 110 ? 0.588 0.007 4.911 1.00 95.31 110 ALA A CA 1
ATOM 873 C C . ALA A 1 110 ? 1.787 0.967 4.867 1.00 95.31 110 ALA A C 1
ATOM 875 O O . ALA A 1 110 ? 1.725 1.989 4.185 1.00 95.31 110 ALA A O 1
ATOM 876 N N . ASN A 1 111 ? 2.884 0.614 5.539 1.00 94.00 111 ASN A N 1
ATOM 877 C CA . ASN A 1 111 ? 4.148 1.340 5.508 1.00 94.00 111 ASN A CA 1
ATOM 878 C C . ASN A 1 111 ? 4.713 1.404 4.094 1.00 94.00 111 ASN A C 1
ATOM 880 O O . ASN A 1 111 ? 5.003 2.494 3.605 1.00 94.00 111 ASN A O 1
ATOM 884 N N . PHE A 1 112 ? 4.812 0.263 3.411 1.00 95.19 112 PHE A N 1
ATOM 885 C CA . PHE A 1 112 ? 5.298 0.214 2.037 1.00 95.19 112 PHE A CA 1
ATOM 886 C C . PHE A 1 112 ? 4.436 1.081 1.108 1.00 95.19 112 PHE A C 1
ATOM 888 O O . PHE A 1 112 ? 4.975 1.907 0.373 1.00 95.19 112 PHE A O 1
ATOM 895 N N . ALA A 1 113 ? 3.102 0.957 1.180 1.00 95.81 113 ALA A N 1
ATOM 896 C CA . ALA A 1 113 ? 2.172 1.752 0.371 1.00 95.81 113 ALA A CA 1
ATOM 897 C C . ALA A 1 113 ? 2.333 3.264 0.612 1.00 95.81 113 ALA A C 1
ATOM 899 O O . ALA A 1 113 ? 2.321 4.062 -0.330 1.00 95.81 113 ALA A O 1
ATOM 900 N N . THR A 1 114 ? 2.525 3.662 1.868 1.00 94.62 114 THR A N 1
ATOM 901 C CA . THR A 1 114 ? 2.793 5.048 2.253 1.00 94.62 114 THR A CA 1
ATOM 902 C C . THR A 1 114 ? 4.148 5.537 1.727 1.00 94.62 114 THR A C 1
ATOM 904 O O . THR A 1 114 ? 4.214 6.638 1.178 1.00 94.62 114 THR A O 1
ATOM 907 N N . LEU A 1 115 ? 5.213 4.737 1.829 1.00 92.94 115 LEU A N 1
ATOM 908 C CA . LEU A 1 115 ? 6.555 5.108 1.365 1.00 92.94 115 LEU A CA 1
ATOM 909 C C . LEU A 1 115 ? 6.600 5.291 -0.152 1.00 92.94 115 LEU A C 1
ATOM 911 O O . LEU A 1 115 ? 6.985 6.362 -0.618 1.00 92.94 115 LEU A O 1
ATOM 915 N N . VAL A 1 116 ? 6.137 4.299 -0.919 1.00 94.31 116 VAL A N 1
ATOM 916 C CA . VAL A 1 116 ? 6.162 4.356 -2.390 1.00 94.31 116 VAL A CA 1
ATOM 917 C C . VAL A 1 116 ? 5.328 5.513 -2.939 1.00 94.31 116 VAL A C 1
ATOM 919 O O . VAL A 1 116 ? 5.711 6.159 -3.909 1.00 94.31 116 VAL A O 1
ATOM 922 N N . SER A 1 117 ? 4.193 5.816 -2.304 1.00 94.06 117 SER A N 1
ATOM 923 C CA . SER A 1 117 ? 3.329 6.925 -2.721 1.00 94.06 117 SER A CA 1
ATOM 924 C C . SER A 1 117 ? 3.842 8.296 -2.278 1.00 94.06 117 SER A C 1
ATOM 926 O O . SER A 1 117 ? 3.463 9.311 -2.873 1.00 94.06 117 SER A O 1
ATOM 928 N N . THR A 1 118 ? 4.711 8.354 -1.271 1.00 91.50 118 THR A N 1
ATOM 929 C CA . THR A 1 118 ? 5.329 9.597 -0.797 1.00 91.50 118 THR A CA 1
ATOM 930 C C . THR A 1 118 ? 6.573 9.929 -1.610 1.00 91.50 118 THR A C 1
ATOM 932 O O . THR A 1 118 ? 6.656 11.026 -2.162 1.00 91.50 118 THR A O 1
ATOM 935 N N . TYR A 1 119 ? 7.481 8.968 -1.757 1.00 89.94 119 TYR A N 1
ATOM 936 C CA . TYR A 1 119 ? 8.779 9.148 -2.394 1.00 89.94 119 TYR A CA 1
ATOM 937 C C . TYR A 1 119 ? 8.786 8.579 -3.810 1.00 89.94 119 TYR A C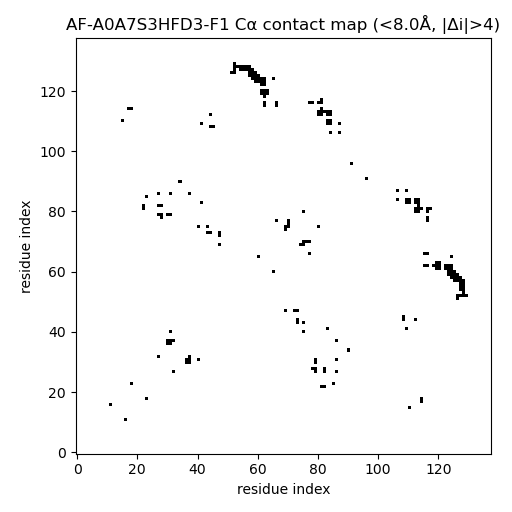 1
ATOM 939 O O . TYR A 1 119 ? 8.981 7.384 -4.023 1.00 89.94 119 TYR A O 1
ATOM 947 N N . MET A 1 120 ? 8.555 9.450 -4.791 1.00 86.00 120 MET A N 1
ATOM 948 C CA . MET A 1 120 ? 8.456 9.038 -6.195 1.00 86.00 120 MET A CA 1
ATOM 949 C C . MET A 1 120 ? 9.805 8.965 -6.916 1.00 86.00 120 MET A C 1
ATOM 951 O O . MET A 1 120 ? 9.928 8.236 -7.900 1.00 86.00 120 MET A O 1
ATOM 955 N N . ASP A 1 121 ? 10.797 9.689 -6.403 1.00 85.44 121 ASP A N 1
ATOM 956 C CA . ASP A 1 121 ? 12.097 9.900 -7.032 1.00 85.44 121 ASP A CA 1
ATOM 957 C C . ASP A 1 121 ? 13.226 9.456 -6.097 1.00 85.44 121 ASP A C 1
ATOM 959 O O . ASP A 1 121 ? 13.093 9.521 -4.876 1.00 85.44 121 ASP A O 1
ATOM 963 N N . GLY A 1 122 ? 14.349 9.013 -6.670 1.00 88.19 122 GLY A N 1
ATOM 964 C CA . GLY A 1 122 ? 15.541 8.609 -5.909 1.00 88.19 122 GLY A CA 1
ATOM 965 C C . GLY A 1 122 ? 15.501 7.193 -5.322 1.00 88.19 122 GLY A C 1
ATOM 966 O O . GLY A 1 122 ? 16.456 6.790 -4.665 1.00 88.19 122 GLY A O 1
ATOM 967 N N . PHE A 1 123 ? 14.441 6.424 -5.588 1.00 92.50 123 PHE A N 1
ATOM 968 C CA . PHE A 1 123 ? 14.288 5.039 -5.131 1.00 92.50 123 PHE A CA 1
ATOM 969 C C . PHE A 1 123 ? 14.040 4.078 -6.296 1.00 92.50 123 PHE A C 1
ATOM 971 O O . PHE A 1 123 ? 13.635 4.481 -7.388 1.00 92.50 123 PHE A O 1
ATOM 978 N N . ALA A 1 124 ? 14.252 2.790 -6.035 1.00 93.81 124 ALA A N 1
ATOM 979 C CA . ALA A 1 124 ? 13.918 1.689 -6.927 1.00 93.81 124 ALA A CA 1
ATOM 980 C C . ALA A 1 124 ? 13.160 0.609 -6.146 1.00 93.81 124 ALA A C 1
ATOM 982 O O . ALA A 1 124 ? 13.414 0.392 -4.961 1.00 93.81 124 ALA A O 1
ATOM 983 N N . ILE A 1 125 ? 12.225 -0.057 -6.816 1.00 94.56 125 ILE A N 1
ATOM 984 C CA . ILE A 1 125 ? 11.440 -1.167 -6.284 1.00 94.56 125 ILE A CA 1
ATOM 985 C C . ILE A 1 125 ? 11.848 -2.406 -7.050 1.00 94.56 125 ILE A C 1
ATOM 987 O O . ILE A 1 125 ? 11.609 -2.510 -8.255 1.00 94.56 125 ILE A O 1
ATOM 991 N N . ILE A 1 126 ? 12.451 -3.337 -6.322 1.00 93.31 126 ILE A N 1
ATOM 992 C CA . ILE A 1 126 ? 12.904 -4.613 -6.851 1.00 93.31 126 ILE A CA 1
ATOM 993 C C . ILE A 1 126 ? 11.995 -5.692 -6.273 1.00 93.31 126 ILE A C 1
ATOM 995 O O . ILE A 1 126 ? 11.799 -5.770 -5.063 1.00 93.31 126 ILE A O 1
ATOM 999 N N . THR A 1 127 ? 11.388 -6.486 -7.147 1.00 92.19 127 THR A N 1
ATOM 1000 C CA . THR A 1 127 ? 10.603 -7.667 -6.781 1.00 92.19 127 THR A CA 1
ATOM 1001 C C . THR A 1 127 ? 11.309 -8.892 -7.326 1.00 92.19 127 THR A C 1
ATOM 1003 O O . THR A 1 127 ? 11.579 -8.958 -8.524 1.00 92.19 127 THR A O 1
ATOM 1006 N N . GLU A 1 128 ? 11.599 -9.850 -6.453 1.00 89.25 128 GLU A N 1
ATOM 1007 C CA . GLU A 1 128 ? 12.264 -11.102 -6.802 1.00 89.25 128 GLU A CA 1
ATOM 1008 C C . GLU A 1 128 ? 11.319 -12.284 -6.549 1.00 89.25 128 GLU A C 1
ATOM 1010 O O . GLU A 1 128 ? 10.552 -12.259 -5.580 1.00 89.25 128 GLU A O 1
ATOM 1015 N N . PRO A 1 129 ? 11.350 -13.324 -7.399 1.00 86.69 129 PRO A N 1
ATOM 1016 C CA . PRO A 1 129 ? 10.550 -14.521 -7.191 1.00 86.69 129 PRO A CA 1
ATOM 1017 C C . PRO A 1 129 ? 11.005 -15.271 -5.933 1.00 86.69 129 PRO A C 1
ATOM 1019 O O . PRO A 1 129 ? 12.199 -15.367 -5.628 1.00 86.69 129 PRO A O 1
ATOM 1022 N N . ALA A 1 130 ? 10.046 -15.861 -5.218 1.00 73.00 130 ALA A N 1
ATOM 1023 C CA . ALA A 1 130 ? 10.337 -16.671 -4.043 1.00 73.00 130 ALA A CA 1
ATOM 1024 C C . ALA A 1 130 ? 11.233 -17.866 -4.419 1.00 73.00 130 ALA A C 1
ATOM 1026 O O . ALA A 1 130 ? 10.857 -18.698 -5.245 1.00 73.00 130 ALA A O 1
ATOM 1027 N N . GLY A 1 131 ? 12.411 -17.956 -3.795 1.00 68.12 131 GLY A N 1
ATOM 1028 C CA . GLY A 1 131 ? 13.359 -19.050 -4.025 1.00 68.12 131 GLY A CA 1
ATOM 1029 C C . GLY A 1 131 ? 14.382 -18.810 -5.138 1.00 68.12 131 GLY A C 1
ATOM 1030 O O . GLY A 1 131 ? 14.963 -19.782 -5.616 1.00 68.12 131 GLY A O 1
ATOM 1031 N N . SER A 1 132 ? 14.631 -17.557 -5.541 1.00 56.50 132 SER A N 1
ATOM 1032 C CA . SER A 1 132 ? 15.798 -17.212 -6.364 1.00 56.50 132 SER A CA 1
ATOM 1033 C C . SER A 1 132 ? 17.090 -17.571 -5.615 1.00 56.50 132 SER A C 1
ATOM 1035 O O . SER A 1 132 ? 17.597 -16.815 -4.789 1.00 56.50 132 SER A O 1
ATOM 1037 N N . VAL A 1 133 ? 17.596 -18.782 -5.843 1.00 56.12 133 VAL A N 1
ATOM 1038 C CA . VAL A 1 133 ? 18.939 -19.185 -5.428 1.00 56.12 133 VAL A CA 1
ATOM 1039 C C . VAL A 1 133 ? 19.894 -18.617 -6.467 1.00 56.12 133 VAL A C 1
ATOM 1041 O O . VAL A 1 133 ? 19.725 -18.872 -7.659 1.00 56.12 133 VAL A O 1
ATOM 1044 N N . VAL A 1 134 ? 20.912 -17.872 -6.033 1.00 56.19 134 VAL A N 1
ATOM 1045 C CA . VAL A 1 134 ? 22.028 -17.499 -6.908 1.00 56.19 134 VAL A CA 1
ATOM 1046 C C . VAL A 1 134 ? 22.732 -18.790 -7.330 1.00 56.19 134 VAL A C 1
ATOM 1048 O O . VAL A 1 134 ? 23.557 -19.335 -6.598 1.00 56.19 134 VAL A O 1
ATOM 1051 N N . THR A 1 135 ? 22.393 -19.321 -8.503 1.00 50.72 135 THR A N 1
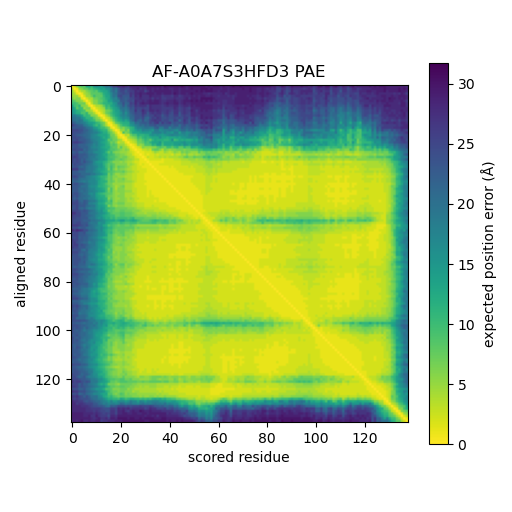ATOM 1052 C CA . THR A 1 135 ? 23.162 -20.383 -9.159 1.00 50.72 135 THR A CA 1
ATOM 1053 C C . THR A 1 135 ? 24.544 -19.828 -9.487 1.00 50.72 135 THR A C 1
ATOM 1055 O O . THR A 1 135 ? 24.710 -19.136 -10.488 1.00 50.72 135 THR A O 1
ATOM 1058 N N . GLY A 1 136 ? 25.522 -20.077 -8.615 1.00 53.62 136 GLY A N 1
AT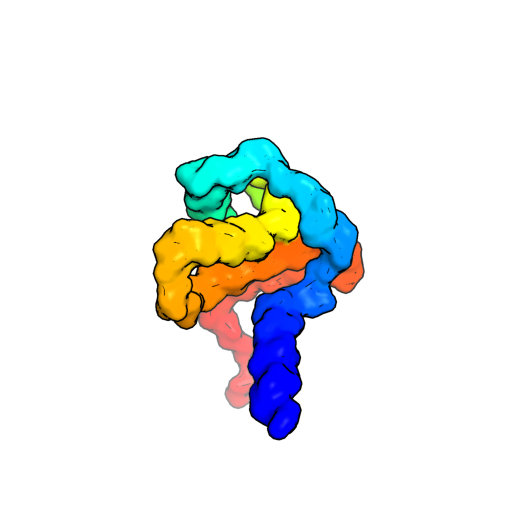OM 1059 C CA . GLY A 1 136 ? 26.896 -19.609 -8.819 1.00 53.62 136 GLY A CA 1
ATOM 1060 C C . GLY A 1 136 ? 27.838 -19.669 -7.615 1.00 53.62 136 GLY A C 1
ATOM 1061 O O . GLY A 1 136 ? 29.011 -19.356 -7.784 1.00 53.62 136 GLY A O 1
ATOM 1062 N N . ILE A 1 137 ? 27.378 -20.067 -6.425 1.00 50.75 137 ILE A N 1
ATOM 1063 C CA . ILE A 1 137 ? 28.262 -20.304 -5.272 1.00 50.75 137 ILE A CA 1
ATOM 1064 C C . ILE A 1 137 ? 28.007 -21.715 -4.740 1.00 50.75 137 ILE A C 1
ATOM 1066 O O . ILE A 1 137 ? 27.149 -21.949 -3.891 1.00 50.75 137 ILE A O 1
ATOM 1070 N N . THR A 1 138 ? 28.711 -22.678 -5.322 1.00 47.25 138 THR A N 1
ATOM 1071 C CA . THR A 1 138 ? 28.992 -23.994 -4.736 1.00 47.25 138 THR A CA 1
ATOM 1072 C C . THR A 1 138 ? 30.444 -24.315 -5.031 1.00 47.25 138 THR A C 1
ATOM 1074 O O . THR A 1 138 ? 30.888 -23.964 -6.149 1.00 47.25 138 THR A O 1
#

Mean predicted aligned error: 9.29 Å

Nearest PDB structures (foldseek):
  8byq-assembly1_1  TM=8.924E-01  e=3.885E-08  Homo sapiens
  6nmi-assembly1_B  TM=9.775E-01  e=6.891E-07  Homo sapiens
  8rev-assembly1_A  TM=8.791E-01  e=9.731E-07  Thermochaetoides thermophila
  6tun-assembly1_A  TM=8.003E-01  e=8.674E-07  Homo sapiens
  6tun-assembly2_B  TM=7.891E-01  e=6.143E-07  Homo sapiens

Secondary structure (DSSP, 8-state):
--HHHHHHHHHHHHS-TTS-HHHHHSPPPGGGTSHHHHHHHHHHHHHHHHHHHT-SS-EEE-HHHHHHHHHHHH---HHHHHTHHHHHHHHHHHTT-S-GGGGHHHHHHHHHHHHHHH--SS--EEE--TT---TT--

Solvent-accessible surface area (backbone atoms only — not comparable to full-atom values): 8195 Å² total; per-residue (Å²): 128,71,72,66,56,54,54,55,49,52,57,52,61,69,42,63,88,80,64,58,69,72,65,74,71,51,80,78,49,78,78,51,65,50,67,70,43,32,54,56,51,50,52,50,54,53,53,52,52,54,56,59,57,69,36,83,58,75,43,79,36,42,26,53,58,48,50,49,54,47,24,74,76,65,71,54,58,58,73,59,30,46,43,35,40,64,53,49,54,51,48,43,60,76,68,66,63,81,69,60,75,84,41,46,73,58,50,52,53,21,45,50,41,18,47,43,50,66,48,50,68,98,55,74,4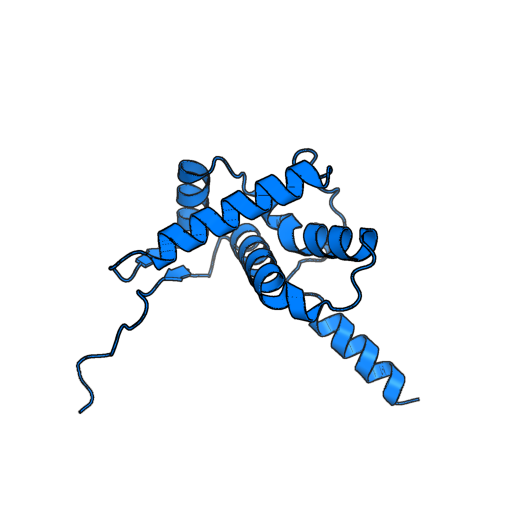7,74,46,67,30,86,82,77,70,79,89,83,80,128

InterPro domains:
  IPR001945 RAD3/XPD [PR00852] (17-35)
  IPR001945 RAD3/XPD [PR00852] (42-63)
  IPR001945 RAD3/XPD [PR00852] (81-103)
  IPR001945 RAD3/XPD [PR00852] (112-130)
  IPR010643 Helical and beta-bridge domain [PF06777] (7-122)

Organism: NCBI:txid89044

Radius of gyration: 17.13 Å; Cα contacts (8 Å, |Δi|>4): 114; chains: 1; bounding box: 44×42×49 Å

pLDDT: mean 82.73, std 19.45, range [37.19, 98.12]

Sequence (138 aa):
SGRQLIQSAADSVLANPLLTSDILEEAVPGNIRKAEHFVSFLKKIVQYFKTLMLGKDVVNKTPLAFLHDMYQATALERKPLRFTYTRLNSLLRTLEITSLEDFNALQDVANFATLVSTYMDGFAIITEPAGSVVTGIT